Protein AF-A0A6S7HFF2-F1 (afdb_monomer_lite)

Sequence (108 aa):
AWVKNISHKQLTDQQKQVLAKGLNYNAADAKKLDFIADLESALKGTELTDDAKNNVCHQVTTNLLHSKHPVDLTKQEREALKDIKNDEDVIILPADKGRMTVVMDKLD

Organism: Paramuricea clavata (NCBI:txid317549)

Secondary structure (DSSP, 8-state):
--EEE-SSSPPPHHHHHHHHT-TT--HHHHHHHHHHHHHHHHHHTSS--HHHHHHHHHHHHHHHHH-----S--HHHHHHHHHHHH-TTEEEEE-SSSS-EEEEEPP-

Structure (mmCIF, N/CA/C/O backbone):
data_AF-A0A6S7HFF2-F1
#
_entry.id   AF-A0A6S7HFF2-F1
#
loop_
_atom_site.group_PDB
_atom_site.id
_atom_site.type_symbol
_atom_site.label_atom_id
_atom_site.label_alt_id
_atom_site.label_comp_id
_atom_site.label_asym_id
_atom_site.label_entity_id
_atom_site.label_seq_id
_atom_site.pdbx_PDB_ins_code
_atom_site.Cartn_x
_atom_site.Cartn_y
_atom_site.Cartn_z
_atom_site.occupancy
_atom_site.B_iso_or_equiv
_atom_site.auth_seq_id
_atom_site.auth_comp_id
_atom_site.auth_asym_id
_atom_site.auth_atom_id
_atom_site.pdbx_PDB_model_num
ATOM 1 N N . ALA A 1 1 ? -17.044 -4.079 1.201 1.00 57.09 1 ALA A N 1
ATOM 2 C CA . ALA A 1 1 ? -16.078 -3.545 2.182 1.00 57.09 1 ALA A CA 1
ATOM 3 C C . ALA A 1 1 ? -15.061 -4.636 2.490 1.00 57.09 1 ALA A C 1
ATOM 5 O O . ALA A 1 1 ? -15.481 -5.737 2.813 1.00 57.09 1 ALA A O 1
ATOM 6 N N . TRP A 1 2 ? -13.761 -4.365 2.342 1.00 70.62 2 TRP A N 1
ATOM 7 C CA . TRP A 1 2 ? -12.688 -5.329 2.655 1.00 70.62 2 TRP A CA 1
ATOM 8 C C . TRP A 1 2 ? -12.330 -5.377 4.147 1.00 70.62 2 TRP A C 1
ATOM 10 O O . TRP A 1 2 ? -11.436 -6.111 4.548 1.00 70.62 2 TRP A O 1
ATOM 20 N N . VAL A 1 3 ? -13.047 -4.613 4.972 1.00 73.62 3 VAL A N 1
ATOM 21 C CA . VAL A 1 3 ? -12.942 -4.633 6.430 1.00 73.62 3 VAL A CA 1
ATOM 22 C C . VAL A 1 3 ? -14.309 -4.991 6.984 1.00 73.62 3 VAL A C 1
ATOM 24 O O . VAL A 1 3 ? -15.292 -4.298 6.701 1.00 73.62 3 VAL A O 1
ATOM 27 N N . LYS A 1 4 ? -14.381 -6.078 7.751 1.00 79.06 4 LYS A N 1
A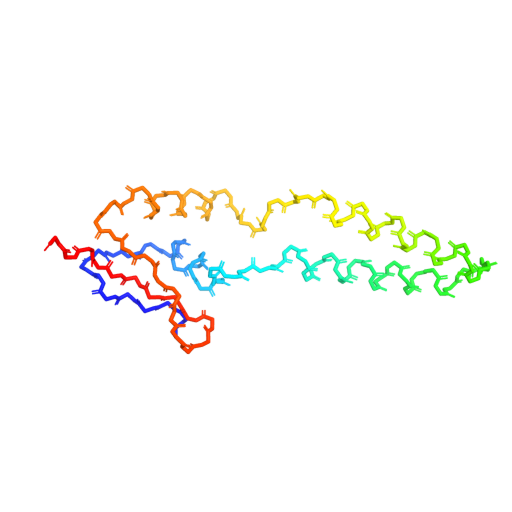TOM 28 C CA . LYS A 1 4 ? -15.590 -6.475 8.470 1.00 79.06 4 LYS A CA 1
ATOM 29 C C . LYS A 1 4 ? -15.371 -6.196 9.950 1.00 79.06 4 LYS A C 1
ATOM 31 O O . LYS A 1 4 ? -14.604 -6.893 10.605 1.00 79.06 4 LYS A O 1
ATOM 36 N N . ASN A 1 5 ? -16.048 -5.169 10.456 1.00 80.88 5 ASN A N 1
ATOM 37 C CA . ASN A 1 5 ? -16.096 -4.916 11.888 1.00 80.88 5 ASN A CA 1
ATOM 38 C C . ASN A 1 5 ? -17.206 -5.762 12.512 1.00 80.88 5 ASN A C 1
ATOM 40 O O . ASN A 1 5 ? -18.368 -5.624 12.119 1.00 80.88 5 ASN A O 1
ATOM 44 N N . ILE A 1 6 ? -16.833 -6.640 13.433 1.00 81.00 6 ILE A N 1
ATOM 45 C CA . ILE A 1 6 ? -17.745 -7.389 14.301 1.00 81.00 6 ILE A CA 1
ATOM 46 C C . ILE A 1 6 ? -17.539 -7.031 15.779 1.00 81.00 6 ILE A C 1
ATOM 48 O O . ILE A 1 6 ? -18.207 -7.614 16.623 1.00 81.00 6 ILE A O 1
ATOM 52 N N . SER A 1 7 ? -16.654 -6.070 16.076 1.00 77.19 7 SER A N 1
ATOM 53 C CA . SER A 1 7 ? -16.462 -5.521 17.417 1.00 77.19 7 SER A CA 1
ATOM 54 C C . SER A 1 7 ? -17.521 -4.467 17.757 1.00 77.19 7 SER A C 1
ATOM 56 O O . SER A 1 7 ? -18.080 -3.798 16.880 1.00 77.19 7 SER A O 1
ATOM 58 N N . HIS A 1 8 ? -17.765 -4.291 19.053 1.00 77.75 8 HIS A N 1
ATOM 59 C CA . HIS A 1 8 ? -18.584 -3.230 19.625 1.00 77.75 8 HIS A CA 1
ATOM 60 C C . HIS A 1 8 ? -17.961 -1.828 19.471 1.00 77.75 8 HIS A C 1
ATOM 62 O O . HIS A 1 8 ? -18.680 -0.829 19.569 1.00 77.75 8 HIS A O 1
ATOM 68 N N . LYS A 1 9 ? -16.652 -1.717 19.191 1.00 75.94 9 LYS A N 1
ATOM 69 C CA . LYS A 1 9 ? -15.976 -0.428 18.963 1.00 75.94 9 LYS A CA 1
ATOM 70 C C . LYS A 1 9 ? -16.184 0.085 17.538 1.00 75.94 9 LYS A C 1
ATOM 72 O O . LYS A 1 9 ? -16.117 -0.657 16.556 1.00 75.94 9 LYS A O 1
ATOM 77 N N . GLN A 1 10 ? -16.393 1.396 17.399 1.00 74.19 10 GLN A N 1
ATOM 78 C CA . GLN A 1 10 ? -16.442 2.042 16.088 1.00 74.19 10 GLN A CA 1
ATOM 79 C C . GLN A 1 10 ? -15.032 2.347 15.575 1.00 74.19 10 GLN A C 1
ATOM 81 O O . GLN A 1 10 ? -14.294 3.112 16.186 1.00 74.19 10 GLN A O 1
ATOM 86 N N . LEU A 1 11 ? -14.683 1.785 14.416 1.00 75.00 11 LEU A N 1
ATOM 87 C CA . LEU A 1 11 ? -13.448 2.122 13.706 1.00 75.00 11 LEU A CA 1
ATOM 88 C C . LEU A 1 11 ? -13.583 3.472 12.995 1.00 75.00 11 LEU A C 1
ATOM 90 O O . LEU A 1 11 ? -14.556 3.707 12.266 1.00 75.00 11 LEU A O 1
ATOM 94 N N . THR A 1 12 ? -12.561 4.310 13.134 1.00 80.50 12 THR A N 1
ATOM 95 C CA . THR A 1 12 ? -12.418 5.556 12.369 1.00 80.50 12 THR A CA 1
ATOM 96 C C . THR A 1 12 ? -12.143 5.276 10.888 1.00 80.50 12 THR A C 1
ATOM 98 O O . THR A 1 12 ? -11.711 4.186 10.503 1.00 80.50 12 THR A O 1
ATOM 101 N N . ASP A 1 13 ? -12.372 6.262 10.019 1.00 79.25 13 ASP A N 1
ATOM 102 C CA . ASP A 1 13 ? -12.147 6.105 8.575 1.00 79.25 13 ASP A CA 1
ATOM 103 C C . ASP A 1 13 ? -10.678 5.821 8.229 1.00 79.25 13 ASP A C 1
ATOM 105 O O . ASP A 1 13 ? -10.401 5.031 7.328 1.00 79.25 13 ASP A O 1
ATOM 109 N N . GLN A 1 14 ? -9.739 6.377 9.002 1.00 76.56 14 GLN A N 1
ATOM 110 C CA . GLN A 1 14 ? -8.302 6.107 8.870 1.00 76.56 14 GLN A CA 1
ATOM 111 C C . GLN A 1 14 ? -7.972 4.647 9.206 1.00 76.56 14 GLN A C 1
ATOM 113 O O . GLN A 1 14 ? -7.255 3.977 8.463 1.00 76.56 14 GLN A O 1
ATOM 118 N N . GLN A 1 15 ? -8.565 4.120 10.283 1.00 75.75 15 GLN A N 1
ATOM 119 C CA . GLN A 1 15 ? -8.434 2.716 10.674 1.00 75.75 15 GLN A CA 1
ATOM 120 C C . GLN A 1 15 ? -9.030 1.781 9.610 1.00 75.75 15 GLN A C 1
ATOM 122 O O . GLN A 1 15 ? -8.424 0.779 9.239 1.00 75.75 15 GLN A O 1
ATOM 127 N N . LYS A 1 16 ? -10.189 2.127 9.039 1.00 78.38 16 LYS A N 1
ATOM 128 C CA . LYS A 1 16 ? -10.785 1.356 7.937 1.00 78.38 16 LYS A CA 1
ATOM 129 C C . LYS A 1 16 ? -9.918 1.388 6.681 1.00 78.38 16 LYS A C 1
ATOM 131 O O . LYS A 1 16 ? -9.790 0.352 6.037 1.00 78.38 16 LYS A O 1
ATOM 136 N N . GLN A 1 17 ? -9.313 2.526 6.335 1.00 76.44 17 GLN A N 1
ATOM 137 C CA . GLN A 1 17 ? -8.415 2.626 5.181 1.00 76.44 17 GLN A CA 1
ATOM 138 C C . GLN A 1 17 ? -7.160 1.766 5.356 1.00 76.44 17 GLN A C 1
ATOM 140 O O . GLN A 1 17 ? -6.846 0.973 4.466 1.00 76.44 17 GLN A O 1
ATOM 145 N N . VAL A 1 18 ? -6.489 1.844 6.512 1.00 76.06 18 VAL A N 1
ATOM 146 C CA . VAL A 1 18 ? -5.283 1.036 6.762 1.00 76.06 18 VAL A CA 1
ATOM 147 C C . VAL A 1 18 ? -5.594 -0.463 6.833 1.00 76.06 18 VAL A C 1
ATOM 149 O O . VAL A 1 18 ? -4.827 -1.274 6.323 1.00 76.06 18 VAL A O 1
ATOM 152 N N . LEU A 1 19 ? -6.752 -0.853 7.374 1.00 76.44 19 LEU A N 1
ATOM 153 C CA . LEU A 1 19 ? -7.181 -2.256 7.410 1.00 76.44 19 LEU A CA 1
ATOM 154 C C . LEU A 1 19 ? -7.652 -2.770 6.042 1.00 76.44 19 LEU A C 1
ATOM 156 O O . LEU A 1 19 ? -7.491 -3.957 5.752 1.00 76.44 19 LEU A O 1
ATOM 160 N N . ALA A 1 20 ? -8.214 -1.898 5.197 1.00 73.69 20 ALA A N 1
ATOM 161 C CA . ALA A 1 20 ? -8.651 -2.227 3.837 1.00 73.69 20 ALA A CA 1
ATOM 162 C C . ALA A 1 20 ? -7.475 -2.415 2.873 1.00 73.69 20 ALA A C 1
ATOM 164 O O . ALA A 1 20 ? -7.590 -3.173 1.911 1.00 73.69 20 ALA A O 1
ATOM 165 N N . LYS A 1 21 ? -6.340 -1.763 3.147 1.00 71.06 21 LYS A N 1
ATOM 166 C CA . LYS A 1 21 ? -5.062 -2.039 2.480 1.00 71.06 21 LYS A CA 1
ATOM 167 C C . LYS A 1 21 ? -4.616 -3.499 2.702 1.00 71.06 21 LYS A C 1
ATOM 169 O O . LYS A 1 21 ? -3.971 -4.081 1.830 1.00 71.06 21 LYS A O 1
ATOM 174 N N . GLY A 1 22 ? -5.064 -4.118 3.799 1.00 63.91 22 GLY A N 1
ATOM 175 C CA . GLY A 1 22 ? -4.838 -5.519 4.148 1.00 63.91 22 GLY A CA 1
ATOM 176 C C . GLY A 1 22 ? -3.565 -5.712 4.971 1.00 63.91 22 GLY A C 1
ATOM 177 O O . GLY A 1 22 ? -2.579 -5.004 4.796 1.00 63.91 22 GLY A O 1
ATOM 178 N N . LEU A 1 23 ? -3.555 -6.711 5.855 1.00 62.66 23 LEU A N 1
ATOM 179 C CA . LEU A 1 23 ? -2.388 -7.020 6.701 1.00 62.66 23 LEU A CA 1
ATOM 180 C C . LEU A 1 23 ? -1.135 -7.423 5.893 1.00 62.66 23 LEU A C 1
ATOM 182 O O . LEU A 1 23 ? -0.021 -7.309 6.390 1.00 62.66 23 LEU A O 1
ATOM 186 N N . ASN A 1 24 ? -1.321 -7.836 4.635 1.00 57.16 24 ASN A N 1
ATOM 187 C CA . ASN A 1 24 ? -0.263 -8.151 3.668 1.00 57.16 24 ASN A CA 1
ATOM 188 C C . ASN A 1 24 ? -0.014 -7.011 2.658 1.00 57.16 24 ASN A C 1
ATOM 190 O O . ASN A 1 24 ? 0.413 -7.268 1.532 1.00 57.16 24 ASN A O 1
ATOM 194 N N . TYR A 1 25 ? -0.351 -5.761 2.995 1.00 61.06 25 TYR A N 1
ATOM 195 C CA . TYR A 1 25 ? -0.197 -4.629 2.080 1.00 61.06 25 TYR A CA 1
ATOM 196 C C . TYR A 1 25 ? 1.273 -4.399 1.716 1.00 61.06 25 TYR A C 1
ATOM 198 O O . TYR A 1 25 ? 2.037 -3.788 2.462 1.00 61.06 25 TYR A O 1
ATOM 206 N N . ASN A 1 26 ? 1.645 -4.869 0.527 1.00 55.81 26 ASN A N 1
ATOM 207 C CA . ASN A 1 26 ? 2.984 -4.752 -0.034 1.00 55.81 26 ASN A CA 1
ATOM 208 C C . ASN A 1 26 ? 3.046 -3.704 -1.160 1.00 55.81 26 ASN A C 1
ATOM 210 O O . ASN A 1 26 ? 3.585 -3.951 -2.237 1.00 55.81 26 ASN A O 1
ATOM 214 N N . ALA A 1 27 ? 2.432 -2.530 -0.966 1.00 54.41 27 ALA A N 1
ATOM 215 C CA . ALA A 1 27 ? 2.485 -1.481 -1.992 1.00 54.41 27 ALA A CA 1
ATOM 216 C C . ALA A 1 27 ? 3.890 -0.904 -2.191 1.00 54.41 27 ALA A C 1
ATOM 218 O O . ALA A 1 27 ? 4.193 -0.418 -3.279 1.00 54.41 27 ALA A O 1
ATOM 219 N N . ALA A 1 28 ? 4.746 -0.995 -1.168 1.00 58.72 28 ALA A N 1
ATOM 220 C CA . ALA A 1 28 ? 6.145 -0.612 -1.284 1.00 58.72 28 ALA A CA 1
ATOM 221 C C . ALA A 1 28 ? 6.845 -1.433 -2.378 1.00 58.72 28 ALA A C 1
ATOM 223 O O . ALA A 1 28 ? 7.537 -0.859 -3.212 1.00 58.72 28 ALA A O 1
ATOM 224 N N . ASP A 1 29 ? 6.614 -2.745 -2.444 1.00 62.75 29 ASP A N 1
ATOM 225 C CA . ASP A 1 29 ? 7.217 -3.582 -3.483 1.00 62.75 29 ASP A CA 1
ATOM 226 C C . ASP A 1 29 ? 6.596 -3.349 -4.859 1.00 62.75 29 ASP A C 1
ATOM 228 O O . ASP A 1 29 ? 7.320 -3.330 -5.848 1.00 62.75 29 ASP A O 1
ATOM 232 N N . ALA A 1 30 ? 5.286 -3.100 -4.940 1.00 65.62 30 ALA A N 1
ATOM 233 C CA . ALA A 1 30 ? 4.636 -2.800 -6.216 1.00 65.62 30 ALA A CA 1
ATOM 234 C C . ALA A 1 30 ? 5.222 -1.541 -6.880 1.00 65.62 30 ALA A C 1
ATOM 236 O O . ALA A 1 30 ? 5.537 -1.562 -8.066 1.00 65.62 30 ALA A O 1
ATOM 237 N N . LYS A 1 31 ? 5.445 -0.468 -6.108 1.00 69.38 31 LYS A N 1
ATOM 238 C CA . LYS A 1 31 ? 6.083 0.758 -6.618 1.00 69.38 31 LYS A CA 1
ATOM 239 C C . LYS A 1 31 ? 7.558 0.566 -6.962 1.00 69.38 31 LYS A C 1
ATOM 241 O O . LYS A 1 31 ? 8.050 1.189 -7.895 1.00 69.38 31 LYS A O 1
ATOM 246 N N . LYS A 1 32 ? 8.275 -0.283 -6.217 1.00 71.12 32 LYS A N 1
ATOM 247 C CA . LYS A 1 32 ? 9.668 -0.631 -6.541 1.00 71.12 32 LYS A CA 1
ATOM 248 C C . LYS A 1 32 ? 9.753 -1.341 -7.890 1.00 71.12 32 LYS A C 1
ATOM 250 O O . LYS A 1 32 ? 10.633 -1.017 -8.674 1.00 71.12 32 LYS A O 1
ATOM 255 N N . LEU A 1 33 ? 8.845 -2.280 -8.156 1.00 73.12 33 LEU A N 1
ATOM 256 C CA . LEU A 1 33 ? 8.794 -3.000 -9.429 1.00 73.12 33 LEU A CA 1
ATOM 257 C C . LEU A 1 33 ? 8.454 -2.075 -10.600 1.00 73.12 33 LEU A C 1
ATOM 259 O O . LEU A 1 33 ? 9.081 -2.188 -11.646 1.00 73.12 33 LEU A O 1
ATOM 263 N N . ASP A 1 34 ? 7.522 -1.143 -10.403 1.00 79.88 34 ASP A N 1
ATOM 264 C CA . ASP A 1 34 ? 7.159 -0.130 -11.402 1.00 79.88 34 ASP A CA 1
ATOM 265 C C . ASP A 1 34 ? 8.357 0.774 -11.743 1.00 79.88 34 ASP A C 1
ATOM 267 O O . ASP A 1 34 ? 8.735 0.903 -12.903 1.00 79.88 34 ASP A O 1
ATOM 271 N N . PHE A 1 35 ? 9.069 1.264 -10.721 1.00 80.38 35 PHE A N 1
ATOM 272 C CA . PHE A 1 35 ? 10.296 2.042 -10.907 1.00 80.38 35 PHE A CA 1
ATOM 273 C C . PHE A 1 35 ? 11.404 1.256 -11.628 1.00 80.38 35 PHE A C 1
ATOM 275 O O . PHE A 1 35 ? 12.119 1.815 -12.459 1.00 80.38 35 PHE A O 1
ATOM 282 N N . ILE A 1 36 ? 11.564 -0.038 -11.323 1.00 80.25 36 ILE A N 1
ATOM 283 C CA . ILE A 1 36 ? 12.527 -0.905 -12.021 1.00 80.25 36 ILE A CA 1
ATOM 284 C C . ILE A 1 36 ? 12.120 -1.076 -13.490 1.00 80.25 36 ILE A C 1
ATOM 286 O O . ILE A 1 36 ? 12.985 -1.004 -14.359 1.00 80.25 36 ILE A O 1
ATOM 290 N N . ALA A 1 37 ? 10.829 -1.255 -13.778 1.00 83.75 37 ALA A N 1
ATOM 291 C CA . ALA A 1 37 ? 10.324 -1.383 -15.142 1.00 83.75 37 ALA A CA 1
ATOM 292 C C . ALA A 1 37 ? 10.529 -0.094 -15.957 1.00 83.75 37 ALA A C 1
ATOM 294 O O . ALA A 1 37 ? 10.988 -0.158 -17.100 1.00 83.75 37 ALA A O 1
ATOM 295 N N . ASP A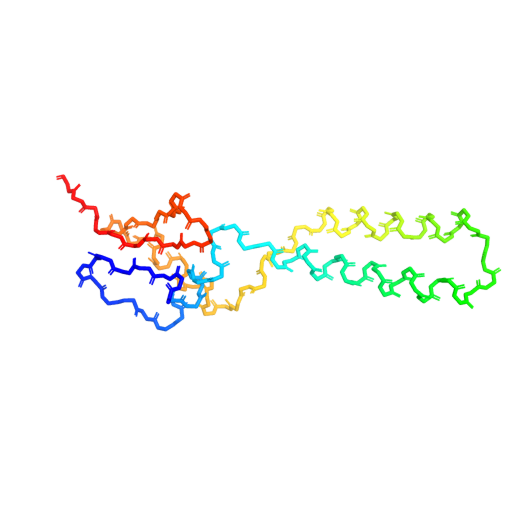 1 38 ? 10.265 1.073 -15.363 1.00 84.94 38 ASP A N 1
ATOM 296 C CA . ASP A 1 38 ? 10.541 2.378 -15.974 1.00 84.94 38 ASP A CA 1
ATOM 297 C C . ASP A 1 38 ? 12.036 2.578 -16.242 1.00 84.94 38 ASP A C 1
ATOM 299 O O . ASP A 1 38 ? 12.429 3.028 -17.320 1.00 84.94 38 ASP A O 1
ATOM 303 N N . LEU A 1 39 ? 12.889 2.204 -15.286 1.00 83.56 39 LEU A N 1
ATOM 304 C CA . LEU A 1 39 ? 14.339 2.293 -15.429 1.00 83.56 39 LEU A CA 1
ATOM 305 C C . LEU A 1 39 ? 14.861 1.347 -16.521 1.00 83.56 39 LEU A C 1
ATOM 307 O O . LEU A 1 39 ? 15.698 1.749 -17.328 1.00 83.56 39 LEU A O 1
ATOM 311 N N . GLU A 1 40 ? 14.341 0.121 -16.603 1.00 83.06 40 GLU A N 1
ATOM 312 C CA . GLU A 1 40 ? 14.668 -0.824 -17.674 1.00 83.06 40 GLU A CA 1
ATOM 313 C C . GLU A 1 40 ? 14.223 -0.290 -19.046 1.00 83.06 40 GLU A C 1
ATOM 315 O O . GLU A 1 40 ? 14.967 -0.380 -20.026 1.00 83.06 40 GLU A O 1
ATOM 320 N N . SER A 1 41 ? 13.036 0.318 -19.119 1.00 84.75 41 SER A N 1
ATOM 321 C CA . SER A 1 41 ? 12.517 0.963 -20.329 1.00 84.75 41 SER A CA 1
ATOM 322 C C . SER A 1 41 ? 13.394 2.141 -20.770 1.00 84.75 41 SER A C 1
ATOM 324 O O . SER A 1 41 ? 13.783 2.229 -21.937 1.00 84.75 41 SER A O 1
ATOM 326 N N . ALA A 1 42 ? 13.800 3.000 -19.832 1.00 84.31 42 ALA A N 1
ATOM 327 C CA . ALA A 1 42 ? 14.716 4.106 -20.100 1.00 84.31 42 ALA A CA 1
ATOM 328 C C . ALA A 1 42 ? 16.093 3.608 -20.572 1.00 84.31 42 ALA A C 1
ATOM 330 O O . ALA A 1 42 ? 16.678 4.169 -21.500 1.00 84.31 42 ALA A O 1
ATOM 331 N N . LEU A 1 43 ? 16.595 2.514 -19.989 1.00 81.44 43 LEU A N 1
ATOM 332 C CA . LEU A 1 43 ? 17.869 1.910 -20.380 1.00 81.44 43 LEU A CA 1
ATOM 333 C C . LEU A 1 43 ? 17.803 1.220 -21.747 1.00 81.44 43 LEU A C 1
ATOM 335 O O . LEU A 1 43 ? 18.805 1.239 -22.467 1.00 81.44 43 LEU A O 1
ATOM 339 N N . LYS A 1 44 ? 16.650 0.680 -22.168 1.00 79.31 44 LYS A N 1
ATOM 340 C CA . LYS A 1 44 ? 16.477 0.113 -23.521 1.00 79.31 44 LYS A CA 1
ATOM 341 C C . LYS A 1 44 ? 16.787 1.124 -24.626 1.00 79.31 44 LYS A C 1
ATOM 343 O O . LYS A 1 44 ? 17.346 0.724 -25.641 1.00 79.31 44 LYS A O 1
ATOM 348 N N . GLY A 1 45 ? 16.513 2.412 -24.405 1.00 75.88 45 GLY A N 1
ATOM 349 C CA . GLY A 1 45 ? 16.791 3.488 -25.364 1.00 75.88 45 GLY A CA 1
ATOM 350 C C . GLY A 1 45 ? 18.243 3.985 -25.422 1.00 75.88 45 GLY A C 1
ATOM 351 O O . GLY A 1 45 ? 18.544 4.838 -26.250 1.00 75.88 45 GLY A O 1
ATOM 352 N N . THR A 1 46 ? 19.144 3.493 -24.565 1.00 76.75 46 THR A N 1
ATOM 353 C CA . THR A 1 46 ? 20.548 3.953 -24.508 1.00 76.75 46 THR A CA 1
ATOM 354 C C . THR A 1 46 ? 21.496 3.029 -25.284 1.00 76.75 46 THR A C 1
ATOM 356 O O . THR A 1 46 ? 21.292 1.815 -25.313 1.00 76.75 46 THR A O 1
ATOM 359 N N . GLU A 1 47 ? 22.576 3.570 -25.862 1.00 78.00 47 GLU A N 1
ATOM 360 C CA . GLU A 1 47 ? 23.616 2.824 -26.613 1.00 78.00 47 GLU A CA 1
ATOM 361 C C . GLU A 1 47 ? 24.576 2.007 -25.718 1.00 78.00 47 GLU A C 1
ATOM 363 O O . GLU A 1 47 ? 25.727 1.752 -26.062 1.00 78.00 47 GLU A O 1
ATOM 368 N N . LEU A 1 48 ? 24.129 1.619 -24.525 1.00 74.88 48 LEU A N 1
ATOM 369 C CA . LEU A 1 48 ? 24.923 0.843 -23.578 1.00 74.88 48 LEU A CA 1
ATOM 370 C C . LEU A 1 48 ? 24.879 -0.659 -23.929 1.00 74.88 48 LEU A C 1
ATOM 372 O O . LEU A 1 48 ? 23.869 -1.152 -24.434 1.00 74.88 48 LEU A O 1
ATOM 376 N N . THR A 1 49 ? 25.933 -1.407 -23.599 1.00 80.38 49 THR A N 1
ATOM 377 C CA . THR A 1 49 ? 25.950 -2.877 -23.707 1.00 80.38 49 THR A CA 1
ATOM 378 C C . THR A 1 49 ? 24.928 -3.509 -22.755 1.00 80.38 49 THR A C 1
ATOM 380 O O . THR A 1 49 ? 24.775 -3.041 -21.623 1.00 80.38 49 THR A O 1
ATOM 383 N N . ASP A 1 50 ? 24.267 -4.593 -23.174 1.00 78.69 50 ASP A N 1
ATOM 384 C CA . ASP A 1 50 ? 23.274 -5.324 -22.368 1.00 78.69 50 ASP A CA 1
ATOM 385 C C . ASP A 1 50 ? 23.782 -5.703 -20.966 1.00 78.69 50 ASP A C 1
ATOM 387 O O . ASP A 1 50 ? 23.065 -5.518 -19.982 1.00 78.69 50 ASP A O 1
ATOM 391 N N . ASP A 1 51 ? 25.046 -6.122 -20.840 1.00 80.88 51 ASP A N 1
ATOM 392 C CA . ASP A 1 51 ? 25.679 -6.421 -19.547 1.00 80.88 51 ASP A CA 1
ATOM 393 C C . ASP A 1 51 ? 25.696 -5.226 -18.590 1.00 80.88 51 ASP A C 1
ATOM 395 O O . ASP A 1 51 ? 25.430 -5.363 -17.395 1.00 80.88 51 ASP A O 1
ATOM 399 N N . ALA A 1 52 ? 25.980 -4.030 -19.104 1.00 79.94 52 ALA A N 1
ATOM 400 C CA . ALA A 1 52 ? 26.040 -2.828 -18.288 1.00 79.94 52 ALA A CA 1
ATOM 401 C C . ALA A 1 52 ? 24.628 -2.351 -17.899 1.00 79.94 52 ALA A C 1
ATOM 403 O O . ALA A 1 52 ? 24.428 -1.902 -16.770 1.00 79.94 52 ALA A O 1
ATOM 404 N N . LYS A 1 53 ? 23.627 -2.534 -18.775 1.00 80.62 53 LYS A N 1
ATOM 405 C CA . LYS A 1 53 ? 22.214 -2.246 -18.464 1.00 80.62 53 LYS A CA 1
ATOM 406 C C . LYS A 1 53 ? 21.720 -3.166 -17.355 1.00 80.62 53 LYS A C 1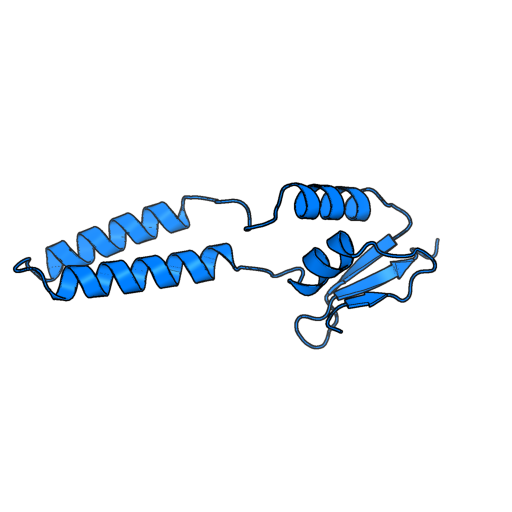
ATOM 408 O O . LYS A 1 53 ? 21.157 -2.700 -16.366 1.00 80.62 53 LYS A O 1
ATOM 413 N N . ASN A 1 54 ? 22.009 -4.461 -17.479 1.00 81.88 54 ASN A N 1
ATOM 414 C CA . ASN A 1 54 ? 21.634 -5.452 -16.481 1.00 81.88 54 ASN A CA 1
ATOM 415 C C . ASN A 1 54 ? 22.360 -5.225 -15.147 1.00 81.88 54 ASN A C 1
ATOM 417 O O . ASN A 1 54 ? 21.752 -5.366 -14.090 1.00 81.88 54 ASN A O 1
ATOM 421 N N . ASN A 1 55 ? 23.629 -4.801 -15.171 1.00 86.06 55 ASN A N 1
ATOM 422 C CA . ASN A 1 55 ? 24.364 -4.446 -13.957 1.00 86.06 55 ASN A CA 1
ATOM 423 C C . ASN A 1 55 ? 23.707 -3.273 -13.211 1.00 86.06 55 ASN A C 1
ATOM 425 O O . ASN A 1 55 ? 23.502 -3.360 -12.001 1.00 86.06 55 ASN A O 1
ATOM 429 N N . VAL A 1 56 ? 23.314 -2.214 -13.928 1.00 84.12 56 VAL A N 1
ATOM 430 C CA . VAL A 1 56 ? 22.622 -1.056 -13.340 1.00 84.12 56 VAL A CA 1
ATOM 431 C C . VAL A 1 56 ? 21.254 -1.460 -12.786 1.00 84.12 56 VAL A C 1
ATOM 433 O O . VAL A 1 56 ? 20.970 -1.171 -11.623 1.00 84.12 56 VAL A O 1
ATOM 436 N N . CYS A 1 57 ? 20.435 -2.186 -13.557 1.00 82.81 57 CYS A N 1
ATOM 437 C CA . CYS A 1 57 ? 19.149 -2.701 -13.078 1.00 82.81 57 CYS A CA 1
ATOM 438 C C . CYS A 1 57 ? 19.321 -3.578 -11.833 1.00 82.81 57 CYS A C 1
ATOM 440 O O . CYS A 1 57 ? 18.583 -3.421 -10.859 1.00 82.81 57 CYS A O 1
ATOM 442 N N . HIS A 1 58 ? 20.317 -4.467 -11.824 1.00 84.31 58 HIS A N 1
ATOM 443 C CA . HIS A 1 58 ? 20.590 -5.347 -10.695 1.00 84.31 58 HIS A CA 1
ATOM 444 C C . HIS A 1 58 ? 21.021 -4.558 -9.454 1.00 84.31 58 HIS A C 1
ATOM 446 O O . HIS A 1 58 ? 20.482 -4.803 -8.376 1.00 84.31 58 HIS A O 1
ATOM 452 N N . GLN A 1 59 ? 21.942 -3.601 -9.581 1.00 85.56 59 GLN A N 1
ATOM 453 C CA . GLN A 1 59 ? 22.389 -2.750 -8.470 1.00 85.56 59 GLN A CA 1
ATOM 454 C C . GLN A 1 59 ? 21.221 -1.965 -7.863 1.00 85.56 59 GLN A C 1
ATOM 456 O O . GLN A 1 59 ? 21.033 -1.959 -6.646 1.00 85.56 59 GLN A O 1
ATOM 461 N N . VAL A 1 60 ? 20.392 -1.349 -8.712 1.00 81.75 60 VAL A N 1
ATOM 462 C CA . VAL A 1 60 ? 19.196 -0.610 -8.284 1.00 81.75 60 VAL A CA 1
ATOM 463 C C . VAL A 1 60 ? 18.210 -1.546 -7.589 1.00 81.75 60 VAL A C 1
ATOM 465 O O . VAL A 1 60 ? 17.728 -1.227 -6.505 1.00 81.75 60 VAL A O 1
ATOM 468 N N . THR A 1 61 ? 17.967 -2.728 -8.153 1.00 79.38 61 THR A N 1
ATOM 469 C CA . THR A 1 61 ? 17.077 -3.741 -7.573 1.00 79.38 61 THR A CA 1
ATOM 470 C C . THR A 1 61 ? 17.584 -4.194 -6.203 1.00 79.38 61 THR A C 1
ATOM 472 O O . THR A 1 61 ? 16.845 -4.112 -5.227 1.00 79.38 61 THR A O 1
ATOM 475 N N . THR A 1 62 ? 18.859 -4.568 -6.073 1.00 80.50 62 THR A N 1
ATOM 476 C CA . THR A 1 62 ? 19.472 -4.958 -4.790 1.00 80.50 62 THR A CA 1
ATOM 477 C C . THR A 1 62 ? 19.352 -3.849 -3.748 1.00 80.50 62 THR A C 1
ATOM 479 O O . THR A 1 62 ? 18.967 -4.113 -2.608 1.00 80.50 62 THR A O 1
ATOM 482 N N . ASN A 1 63 ? 19.602 -2.596 -4.134 1.00 79.94 63 ASN A N 1
ATOM 483 C CA . ASN A 1 63 ? 19.481 -1.452 -3.233 1.00 79.94 63 ASN A CA 1
ATOM 484 C C . ASN A 1 63 ? 18.026 -1.197 -2.816 1.00 79.94 63 ASN A C 1
ATOM 486 O O . ASN A 1 63 ? 17.765 -0.893 -1.652 1.00 79.94 63 ASN A O 1
ATOM 490 N N . LEU A 1 64 ? 17.065 -1.360 -3.726 1.00 73.38 64 LEU A N 1
ATOM 491 C CA . LEU A 1 64 ? 15.637 -1.232 -3.431 1.00 73.38 64 LEU A CA 1
ATOM 492 C C . LEU A 1 64 ? 15.117 -2.378 -2.554 1.00 73.38 64 LEU A C 1
ATOM 494 O O . LEU A 1 64 ? 14.280 -2.129 -1.683 1.00 73.38 64 LEU A O 1
ATOM 498 N N . LEU A 1 65 ? 15.613 -3.607 -2.732 1.00 69.75 65 LEU A N 1
ATOM 499 C CA . LEU A 1 65 ? 15.300 -4.739 -1.853 1.00 69.75 65 LEU A CA 1
ATOM 500 C C . LEU A 1 65 ? 15.901 -4.549 -0.455 1.00 69.75 65 LEU A C 1
ATOM 502 O O . LEU A 1 65 ? 15.215 -4.773 0.540 1.00 69.75 65 LEU A O 1
ATOM 506 N N . HIS A 1 66 ? 17.154 -4.097 -0.361 1.00 67.75 66 HIS A N 1
ATOM 507 C CA . HIS A 1 66 ? 17.793 -3.794 0.923 1.00 67.75 66 HIS A CA 1
ATOM 508 C C . HIS A 1 66 ? 17.179 -2.585 1.622 1.00 67.75 66 HIS A C 1
ATOM 510 O O . HIS A 1 66 ? 17.166 -2.517 2.855 1.00 67.75 66 HIS A O 1
ATOM 516 N N . SER A 1 67 ? 16.626 -1.644 0.861 1.00 61.38 67 SER A N 1
ATOM 517 C CA . SER A 1 67 ? 15.931 -0.511 1.435 1.00 61.38 67 SER A CA 1
ATOM 518 C C . SER A 1 67 ? 14.544 -0.930 1.927 1.00 61.38 67 SER A C 1
ATOM 520 O O . SER A 1 67 ? 13.547 -0.936 1.190 1.00 61.38 67 SER A O 1
ATOM 522 N N . LYS A 1 68 ? 14.489 -1.280 3.220 1.00 55.31 68 LYS A N 1
ATOM 523 C CA . LYS A 1 68 ? 13.272 -1.390 4.039 1.00 55.31 68 LYS A CA 1
ATOM 524 C C . LYS A 1 68 ? 12.595 -0.019 4.138 1.00 55.31 68 LYS A C 1
ATOM 526 O O . LYS A 1 68 ? 12.551 0.596 5.201 1.00 55.31 68 LYS A O 1
ATOM 531 N N . HIS A 1 69 ? 12.067 0.479 3.027 1.00 55.00 69 HIS A N 1
ATOM 532 C CA . HIS A 1 69 ? 11.125 1.580 3.077 1.00 55.00 69 HIS A CA 1
ATOM 533 C C . HIS A 1 69 ? 9.892 1.077 3.828 1.00 55.00 69 HIS A C 1
ATOM 535 O O . HIS A 1 69 ? 9.328 0.045 3.447 1.00 55.00 69 HIS A O 1
ATOM 541 N N . PRO A 1 70 ? 9.498 1.742 4.924 1.00 52.91 70 PRO A N 1
ATOM 542 C CA . PRO A 1 70 ? 8.257 1.410 5.582 1.00 52.91 70 PRO A CA 1
ATOM 543 C C . PRO A 1 70 ? 7.147 1.638 4.564 1.00 52.91 70 PRO A C 1
ATOM 545 O O . PRO A 1 70 ? 7.128 2.662 3.886 1.00 52.91 70 PRO A O 1
ATOM 548 N N . VAL A 1 71 ? 6.279 0.637 4.453 1.00 59.91 71 VAL A N 1
ATOM 549 C CA . VAL A 1 71 ? 4.948 0.678 3.847 1.00 59.91 71 VAL A CA 1
ATOM 550 C C . VAL A 1 71 ? 4.445 2.120 3.710 1.00 59.91 71 VAL A C 1
ATOM 552 O O . VAL A 1 71 ? 4.471 2.835 4.713 1.00 59.91 71 VAL A O 1
ATOM 555 N N . ASP A 1 72 ? 3.992 2.524 2.512 1.00 64.81 72 ASP A N 1
ATOM 556 C CA . ASP A 1 72 ? 3.341 3.819 2.222 1.00 64.81 72 ASP A CA 1
ATOM 557 C C . ASP A 1 72 ? 2.048 3.990 3.047 1.00 64.81 72 ASP A C 1
ATOM 559 O O . ASP A 1 72 ? 0.914 3.938 2.552 1.00 64.81 72 ASP A O 1
ATOM 563 N N . LEU A 1 73 ? 2.227 4.122 4.349 1.00 68.81 73 LEU A N 1
ATOM 564 C CA . LEU A 1 73 ? 1.235 4.477 5.330 1.00 68.81 73 LEU A CA 1
ATOM 565 C C . LEU A 1 73 ? 1.520 5.923 5.672 1.00 68.81 73 LEU A C 1
ATOM 567 O O . LEU A 1 73 ? 2.628 6.287 6.079 1.00 68.81 73 LEU A O 1
ATOM 571 N N . THR A 1 74 ? 0.503 6.751 5.501 1.00 75.62 74 THR A N 1
ATOM 572 C CA . THR A 1 74 ? 0.552 8.120 5.995 1.00 75.62 74 THR A CA 1
ATOM 573 C C . THR A 1 74 ? 0.779 8.109 7.508 1.00 75.62 74 THR A C 1
ATOM 575 O O . THR A 1 74 ? 0.512 7.118 8.196 1.00 75.62 74 THR A O 1
ATOM 578 N N . LYS A 1 75 ? 1.273 9.222 8.064 1.00 77.19 75 LYS A N 1
ATOM 579 C CA . LYS A 1 75 ? 1.470 9.337 9.517 1.00 77.19 75 LYS A CA 1
ATOM 580 C C . LYS A 1 75 ? 0.185 8.988 10.282 1.00 77.19 75 LYS A C 1
ATOM 582 O O . LYS A 1 75 ? 0.261 8.250 11.255 1.00 77.19 75 LYS A O 1
ATOM 587 N N . GLN A 1 76 ? -0.967 9.435 9.776 1.00 74.31 76 GLN A N 1
ATOM 588 C CA . GLN A 1 76 ? -2.293 9.147 10.328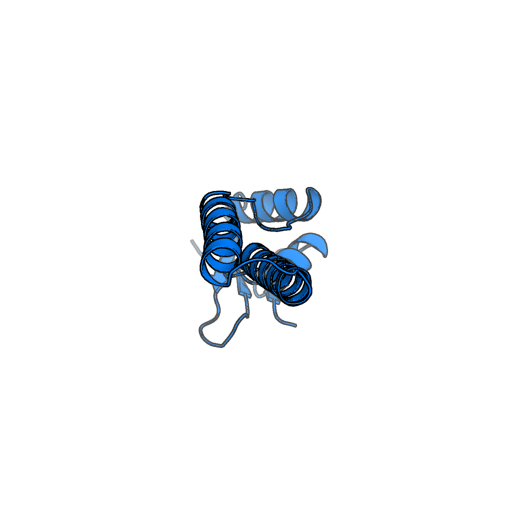 1.00 74.31 76 GLN A CA 1
ATOM 589 C C . GLN A 1 76 ? -2.640 7.656 10.286 1.00 74.31 76 GLN A C 1
ATOM 591 O O . GLN A 1 76 ? -3.083 7.116 11.289 1.00 74.31 76 GLN A O 1
ATOM 596 N N . GLU A 1 77 ? -2.386 6.961 9.175 1.00 74.69 77 GLU A N 1
ATOM 597 C CA . GLU A 1 77 ? -2.612 5.511 9.082 1.00 74.69 77 GLU A CA 1
ATOM 598 C C . GLU A 1 77 ? -1.674 4.713 9.990 1.00 74.69 77 GLU A C 1
ATOM 600 O O . GLU A 1 77 ? -2.059 3.683 10.539 1.00 74.69 77 GLU A O 1
ATOM 605 N N . ARG A 1 78 ? -0.436 5.184 10.174 1.00 77.00 78 ARG A N 1
ATOM 606 C CA . ARG A 1 78 ? 0.534 4.555 11.075 1.00 77.00 78 ARG A CA 1
ATOM 607 C C . ARG A 1 78 ? 0.163 4.749 12.543 1.00 77.00 78 ARG A C 1
ATOM 609 O O . ARG A 1 78 ? 0.374 3.833 13.333 1.00 77.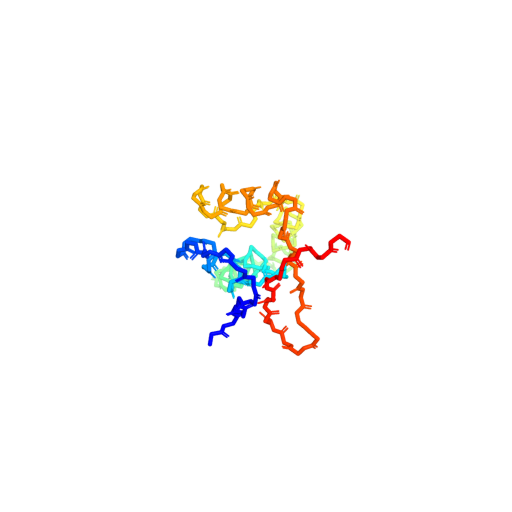00 78 ARG A O 1
ATOM 616 N N . GLU A 1 79 ? -0.350 5.923 12.899 1.00 79.81 79 GLU A N 1
ATOM 617 C CA . GLU A 1 79 ? -0.911 6.203 14.224 1.00 79.81 79 GLU A CA 1
ATOM 618 C C . GLU A 1 79 ? -2.160 5.352 14.450 1.00 79.81 79 GLU A C 1
ATOM 620 O O . GLU A 1 79 ? -2.184 4.568 15.386 1.00 79.81 79 GLU A O 1
ATOM 625 N N . ALA A 1 80 ? -3.095 5.346 13.498 1.00 78.31 80 ALA A N 1
ATOM 626 C CA . ALA A 1 80 ? -4.283 4.500 13.531 1.00 78.31 80 ALA A CA 1
ATOM 627 C C . ALA A 1 80 ? -3.945 3.009 13.703 1.00 78.31 80 ALA A C 1
ATOM 629 O O . ALA A 1 80 ? -4.593 2.321 14.486 1.00 78.31 80 ALA A O 1
ATOM 630 N N . LEU A 1 81 ? -2.918 2.501 13.012 1.00 78.25 81 LEU A N 1
ATOM 631 C CA . LEU A 1 81 ? -2.460 1.119 13.170 1.00 78.25 81 LEU A CA 1
ATOM 632 C C . LEU A 1 81 ? -1.854 0.861 14.557 1.00 78.25 81 LEU A C 1
ATOM 634 O O . LEU A 1 81 ? -2.036 -0.223 15.105 1.00 78.25 81 LEU A O 1
ATOM 638 N N . LYS A 1 82 ? -1.126 1.833 15.120 1.00 78.69 82 LYS A N 1
ATOM 639 C CA . LYS A 1 82 ? -0.600 1.744 16.488 1.00 78.69 82 LYS A CA 1
ATOM 640 C C . LYS A 1 82 ? -1.720 1.770 17.521 1.00 78.69 82 LYS A C 1
ATOM 642 O O . LYS A 1 82 ? -1.666 0.955 18.431 1.00 78.69 82 LYS A O 1
ATOM 647 N N . ASP A 1 83 ? -2.709 2.643 17.360 1.00 81.88 83 ASP A N 1
ATOM 648 C CA . ASP A 1 83 ? -3.883 2.727 18.229 1.00 81.88 83 ASP A CA 1
ATOM 649 C C . ASP A 1 83 ? -4.633 1.396 18.263 1.00 81.88 83 ASP A C 1
ATOM 651 O O . ASP A 1 83 ? -4.800 0.834 19.337 1.00 81.88 83 ASP A O 1
ATOM 655 N N . ILE A 1 84 ? -4.973 0.819 17.099 1.00 77.38 84 ILE A N 1
ATOM 656 C CA . ILE A 1 84 ? -5.667 -0.482 17.072 1.00 77.38 84 ILE A CA 1
ATOM 657 C C . ILE A 1 84 ? -4.786 -1.593 17.660 1.00 77.38 84 ILE A C 1
ATOM 659 O O . ILE A 1 84 ? -5.289 -2.500 18.306 1.00 77.38 84 ILE A O 1
ATOM 663 N N . LYS A 1 85 ? -3.465 -1.546 17.444 1.00 76.62 85 LYS A N 1
ATOM 664 C CA . LYS A 1 85 ? -2.545 -2.555 17.989 1.00 76.62 85 LYS A CA 1
ATOM 665 C C . LYS A 1 85 ? -2.371 -2.450 19.511 1.00 76.62 85 LYS A C 1
ATOM 667 O O . LYS A 1 85 ? -2.086 -3.461 20.143 1.00 76.62 85 LYS A O 1
ATOM 672 N N . ASN A 1 86 ? -2.482 -1.248 20.072 1.00 80.12 86 ASN A N 1
ATOM 673 C CA . ASN A 1 86 ? -2.457 -1.015 21.517 1.00 80.12 86 ASN A CA 1
ATOM 674 C C . ASN A 1 86 ? -3.806 -1.300 22.181 1.00 80.12 86 ASN A C 1
ATOM 676 O O . ASN A 1 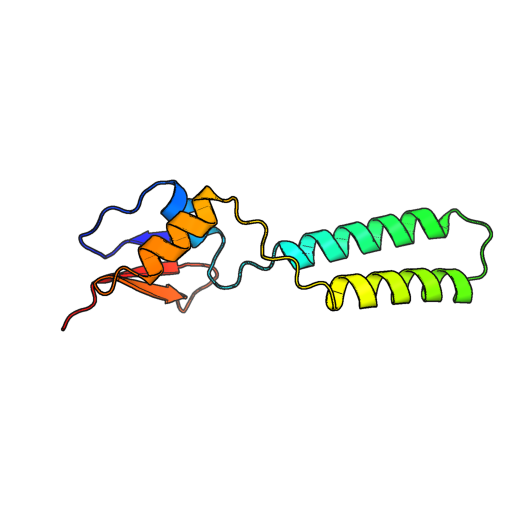86 ? -3.854 -1.458 23.398 1.00 80.12 86 ASN A O 1
ATOM 680 N N . ASP A 1 87 ? -4.887 -1.332 21.406 1.00 79.12 87 ASP A N 1
ATOM 681 C CA . ASP A 1 87 ? -6.216 -1.671 21.887 1.00 79.12 87 ASP A CA 1
ATOM 682 C C . ASP A 1 87 ? -6.266 -3.165 22.230 1.00 79.12 87 ASP A C 1
ATOM 684 O O . ASP A 1 87 ? -6.532 -4.019 21.388 1.00 79.12 87 ASP A O 1
ATOM 688 N N . GLU A 1 88 ? -5.992 -3.496 23.492 1.00 75.25 88 GLU A N 1
ATOM 689 C CA . GLU A 1 88 ? -5.983 -4.888 23.941 1.00 75.25 88 GLU A CA 1
ATOM 690 C C . GLU A 1 88 ? -7.369 -5.531 23.867 1.00 75.25 88 GLU A C 1
ATOM 692 O O . GLU A 1 88 ? -7.455 -6.749 23.927 1.00 75.25 88 GLU A O 1
ATOM 697 N N . ASP A 1 89 ? -8.446 -4.752 23.766 1.00 79.00 89 ASP A N 1
ATOM 698 C CA . ASP A 1 89 ? -9.815 -5.260 23.646 1.00 79.00 89 ASP A CA 1
ATOM 699 C C . ASP A 1 89 ? -10.174 -5.706 22.227 1.00 79.00 89 ASP A C 1
ATOM 701 O O . ASP A 1 89 ? -11.228 -6.301 22.029 1.00 79.00 89 ASP A O 1
ATOM 705 N N . VAL A 1 90 ? -9.330 -5.419 21.231 1.00 76.75 90 VAL A N 1
ATOM 706 C CA . VAL A 1 90 ? -9.656 -5.619 19.819 1.00 76.75 90 VAL A CA 1
ATOM 707 C C . VAL A 1 90 ? -8.603 -6.486 19.137 1.00 76.75 90 VAL A C 1
ATOM 709 O O . VAL A 1 90 ? -7.411 -6.198 19.144 1.00 76.75 90 VAL A O 1
ATOM 712 N N . ILE A 1 91 ? -9.055 -7.543 18.470 1.00 75.50 91 ILE A N 1
ATOM 713 C CA . ILE A 1 91 ? -8.217 -8.458 17.702 1.00 75.50 91 ILE A CA 1
ATOM 714 C C . ILE A 1 91 ? -8.450 -8.212 16.211 1.00 75.50 91 ILE A C 1
ATOM 716 O O . ILE A 1 91 ? -9.578 -8.253 15.712 1.00 75.50 91 ILE A O 1
ATOM 720 N N . ILE A 1 92 ? -7.355 -7.979 15.486 1.00 77.75 92 ILE A N 1
ATOM 721 C CA . ILE A 1 92 ? -7.345 -7.875 14.027 1.00 77.75 92 ILE A CA 1
ATOM 722 C C . ILE A 1 92 ? -6.910 -9.222 13.453 1.00 77.75 92 ILE A C 1
ATOM 724 O O . ILE A 1 92 ? -5.777 -9.652 13.667 1.00 77.75 92 ILE A O 1
ATOM 728 N N . LEU A 1 93 ? -7.782 -9.866 12.683 1.00 74.06 93 LEU A N 1
ATOM 729 C CA . LEU A 1 93 ? -7.487 -11.130 12.019 1.00 74.06 93 LEU A CA 1
ATOM 730 C C . LEU A 1 93 ? -7.514 -10.985 10.494 1.00 74.06 93 LEU A C 1
ATOM 732 O O . LEU A 1 93 ? -8.426 -10.355 9.945 1.00 74.06 93 LEU A O 1
ATOM 736 N N . PRO A 1 94 ? -6.559 -11.603 9.778 1.00 69.56 94 PRO A N 1
ATOM 737 C CA . PRO A 1 94 ? -6.735 -11.854 8.358 1.00 69.56 94 PRO A CA 1
ATOM 738 C C . PRO A 1 94 ? -7.885 -12.853 8.184 1.00 69.56 94 PRO A C 1
ATOM 740 O O . PRO A 1 94 ? -7.922 -13.893 8.839 1.00 69.56 94 PRO A O 1
ATOM 743 N N . ALA A 1 95 ? -8.846 -12.536 7.320 1.00 69.38 95 ALA A N 1
ATOM 744 C CA . ALA A 1 95 ? -9.903 -13.475 6.980 1.00 69.38 95 ALA A CA 1
ATOM 745 C C . ALA A 1 95 ? -9.347 -14.593 6.090 1.00 69.38 95 ALA A C 1
ATOM 747 O O . ALA A 1 95 ? -8.541 -14.342 5.197 1.00 69.38 95 ALA A O 1
ATOM 748 N N . ASP A 1 96 ? -9.871 -15.803 6.264 1.00 53.75 96 ASP A N 1
ATOM 749 C CA . ASP A 1 96 ? -9.490 -16.995 5.493 1.00 53.75 96 ASP A CA 1
ATOM 750 C C . ASP A 1 96 ? -9.709 -16.823 3.969 1.00 53.75 96 ASP A C 1
ATOM 752 O O . ASP A 1 96 ? -8.994 -17.384 3.140 1.00 53.75 96 ASP A O 1
ATOM 756 N N . LYS A 1 97 ? -10.670 -15.969 3.574 1.00 59.75 97 LYS A N 1
ATOM 757 C CA . LYS A 1 97 ? -10.955 -15.626 2.171 1.00 59.75 97 LYS A CA 1
ATOM 758 C C . LYS A 1 97 ? -10.488 -14.218 1.796 1.00 59.75 97 LYS A C 1
ATOM 760 O O . LYS A 1 97 ? -11.192 -13.230 2.012 1.00 59.75 97 LYS A O 1
ATOM 765 N N . GLY A 1 98 ? -9.369 -14.155 1.077 1.00 61.16 98 GLY A N 1
ATOM 766 C CA . GLY A 1 98 ? -8.918 -12.969 0.345 1.00 61.16 98 GLY A CA 1
ATOM 767 C C . GLY A 1 98 ? -8.209 -11.919 1.204 1.00 61.16 98 GLY A C 1
ATOM 768 O O . GLY A 1 98 ? -7.773 -12.182 2.315 1.00 61.16 98 GLY A O 1
ATOM 769 N N . ARG A 1 99 ? -8.082 -10.694 0.678 1.00 64.56 99 ARG A N 1
ATOM 770 C CA . ARG A 1 99 ? -7.446 -9.547 1.366 1.00 64.56 99 ARG A CA 1
ATOM 771 C C . ARG A 1 99 ? -8.350 -8.913 2.435 1.00 64.56 99 ARG A C 1
ATOM 773 O O . ARG A 1 99 ? -8.251 -7.716 2.685 1.00 64.56 99 ARG A O 1
ATOM 780 N N . MET A 1 100 ? -9.293 -9.674 2.985 1.00 71.56 100 MET A N 1
ATOM 781 C CA . MET A 1 100 ? -10.266 -9.147 3.931 1.00 71.56 100 MET A CA 1
ATOM 782 C C . MET A 1 100 ? -9.695 -9.184 5.345 1.00 71.56 100 MET A C 1
ATOM 784 O O . MET A 1 100 ? -9.095 -10.174 5.756 1.00 71.56 100 MET A O 1
ATOM 788 N N . THR A 1 101 ? -9.912 -8.107 6.089 1.00 76.06 101 THR A N 1
ATOM 789 C CA . THR A 1 101 ? -9.492 -7.988 7.485 1.00 76.06 101 THR A CA 1
ATOM 790 C C . THR A 1 101 ? -10.731 -7.981 8.377 1.00 76.06 101 THR A C 1
ATOM 792 O O . THR A 1 101 ? -11.674 -7.221 8.133 1.00 76.06 101 THR A O 1
ATOM 795 N N . VAL A 1 102 ? -10.757 -8.841 9.394 1.00 78.81 102 VAL A N 1
ATOM 796 C CA . VAL A 1 102 ? -11.826 -8.908 10.398 1.00 78.81 102 VAL A CA 1
ATOM 797 C C . VAL A 1 102 ? -11.327 -8.262 11.680 1.00 78.81 102 VAL A C 1
ATOM 799 O O . VAL A 1 102 ? -10.215 -8.536 12.121 1.00 78.81 102 VAL A O 1
ATOM 802 N N . VAL A 1 103 ? -12.151 -7.397 12.262 1.00 80.62 103 VAL A N 1
ATOM 803 C CA . VAL A 1 103 ? -11.895 -6.766 13.559 1.00 80.62 103 VAL A CA 1
ATOM 804 C C . VAL A 1 103 ? -12.950 -7.263 14.532 1.00 80.62 103 VAL A C 1
ATOM 806 O O . VAL A 1 103 ? -14.140 -7.097 14.259 1.00 80.62 103 VAL A O 1
ATOM 809 N N . MET A 1 104 ? -12.528 -7.886 15.626 1.00 80.50 104 MET A N 1
ATOM 810 C CA . MET A 1 104 ? -13.410 -8.491 16.627 1.00 80.50 104 MET A CA 1
ATOM 811 C C . MET A 1 104 ? -12.964 -8.128 18.037 1.00 80.50 104 MET A C 1
ATOM 813 O O . MET A 1 104 ? -11.792 -7.828 18.235 1.00 80.50 104 MET A O 1
ATOM 817 N N . ASP A 1 105 ? -13.877 -8.148 19.004 1.00 80.44 105 ASP A N 1
ATOM 818 C CA . ASP A 1 105 ? -13.482 -7.985 20.403 1.00 80.44 105 ASP A CA 1
ATOM 819 C C . ASP A 1 105 ? -12.720 -9.226 20.880 1.00 80.44 105 ASP A C 1
ATOM 821 O O . ASP A 1 105 ? -13.033 -10.350 20.464 1.00 80.44 105 ASP A O 1
ATOM 825 N N . LYS A 1 106 ? -11.734 -9.044 21.766 1.00 73.06 106 LYS A N 1
ATOM 826 C CA . LYS A 1 106 ? -11.272 -10.164 22.583 1.00 73.06 106 LYS A CA 1
ATOM 827 C C . LYS A 1 106 ? -12.429 -10.515 23.520 1.00 73.06 106 LYS A C 1
ATOM 829 O O . LYS A 1 106 ? -12.916 -9.666 24.264 1.00 73.06 106 LYS A O 1
ATOM 834 N N . LEU A 1 107 ? -12.907 -11.748 23.445 1.00 62.25 107 LEU A N 1
ATOM 835 C CA . LEU A 1 107 ? -13.621 -12.320 24.575 1.00 62.25 107 LEU A CA 1
ATOM 836 C C . LEU A 1 107 ? -12.536 -12.805 25.539 1.00 62.25 107 LEU A C 1
ATOM 838 O O . LEU A 1 107 ? -11.655 -13.549 25.105 1.00 62.25 107 LEU A O 1
ATOM 842 N N . ASP A 1 108 ? -12.575 -12.322 26.779 1.00 57.25 108 ASP A N 1
ATOM 843 C CA . ASP A 1 108 ? -11.814 -12.907 27.891 1.00 57.25 108 ASP A CA 1
ATOM 844 C C . ASP A 1 108 ? -12.225 -14.375 28.107 1.00 57.25 108 ASP A C 1
ATOM 846 O O . ASP A 1 108 ? -13.448 -14.660 28.021 1.00 57.25 108 ASP A O 1
#

Foldseek 3Di:
DLEAEPAPDDQDPLLVVLCSCFPPNPVLVVVLVVVLVVLLVVLVPDPDDPVVSVVVSVVSSVVSVVPPDDDPRDPSSVVSVVVQVPPLQWDWDQDPDDRHIYIYGDDD

pLDDT: mean 74.03, std 8.46, range [52.91, 86.06]

Radius of gyration: 19.61 Å; chains: 1; bounding box: 45×26×54 Å